Protein AF-A0A413RLE2-F1 (afdb_monomer)

Foldseek 3Di:
DDPDVDPPLVVLLVVVCVVPLVVQLVVLVVQDPNVVSVVLSVVLSVVCSVPVVVQDPPNHVVSNVSSVVSSVVVVLVVLVVVVVVVVVVVVVVVVVVPPPVVPVVVVVVVVVVVLVPDDPQVNVLVVQLVVQVSPDDPVSNVVSVVVSVVSVVVVVVVVD

Solvent-accessible surface area (backbone atoms only — not comparable to full-atom values): 9088 Å² total; per-residue (Å²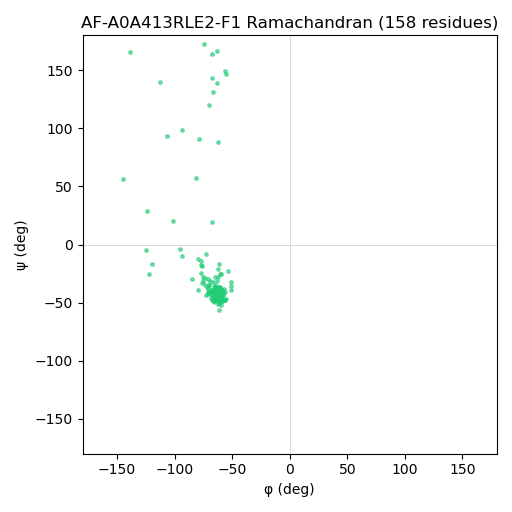): 139,82,81,70,86,62,56,73,66,56,51,55,47,50,55,51,43,76,74,39,47,69,59,50,36,58,55,34,51,75,75,42,57,73,71,58,16,54,54,40,43,54,53,35,51,50,52,43,62,81,37,50,92,74,58,53,98,71,44,64,70,58,51,53,52,47,35,52,51,47,51,54,48,51,54,52,50,52,51,52,52,48,55,51,49,53,50,53,50,50,51,49,52,54,56,69,68,36,90,53,61,68,56,62,54,50,50,50,52,49,50,54,48,55,55,65,72,40,53,73,68,56,44,51,51,51,51,54,46,57,59,45,67,74,71,44,56,80,69,49,45,50,57,50,48,56,53,46,55,50,48,55,52,55,53,59,66,71,76,114

Radius of gyration: 24.62 Å; Cα contacts (8 Å, |Δi|>4): 62; chains: 1; bounding box: 48×63×62 Å

Nearest PDB structures (foldseek):
  1or7-assembly3_B  TM=4.299E-01  e=1.552E-02  Escherichia coli

InterPro domains:
  IPR007627 RNA polymerase sigma-70 region 2 [PF04542] (16-80)
  IPR013325 RNA polymerase sigma factor, region 2 [SSF88946] (9-93)
  IPR039425 RNA polymerase sigma-70-like [PTHR43133] (9-136)

Organis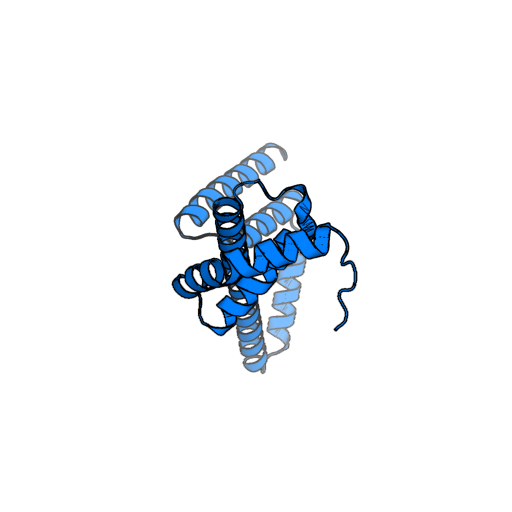m: NCBI:txid2293719

pLDDT: mean 73.03, std 19.07, range [38.72, 98.12]

Sequence (160 aa):
MSTSEDPPDAQRFAELWERYAARIQAYALRHVDRDSAQEVVAETFLVAWRRLALVPGEPLPWLLVVTRNTIANQHRSRRRARVLADEVARLQVVTASAQGVDSVVAERDAMLRALAELSPSDREALLLVAWAQGRADEAGRRDVHCRAVTLTRRLRARSR

Structure (mmCIF, N/CA/C/O backbone):
data_AF-A0A413RLE2-F1
#
_entry.id   AF-A0A413RLE2-F1
#
loop_
_atom_site.group_PDB
_atom_site.id
_atom_site.type_symbol
_atom_site.label_atom_id
_atom_site.label_alt_id
_atom_site.label_comp_id
_atom_site.label_asym_id
_atom_site.label_entity_id
_atom_site.label_seq_id
_atom_site.pdbx_PDB_ins_code
_atom_site.Cartn_x
_atom_site.Cartn_y
_atom_site.Cartn_z
_atom_site.occupancy
_atom_site.B_iso_or_equiv
_atom_site.auth_seq_id
_atom_site.auth_comp_id
_atom_site.auth_asym_id
_atom_site.auth_atom_id
_atom_site.pdbx_PDB_model_num
ATOM 1 N N . MET A 1 1 ? 9.439 -28.619 -22.641 1.00 40.47 1 MET A N 1
ATOM 2 C CA . MET A 1 1 ? 10.214 -27.419 -23.017 1.00 40.47 1 MET A CA 1
ATOM 3 C C . MET A 1 1 ? 9.251 -26.452 -23.706 1.00 40.47 1 MET A C 1
ATOM 5 O O . MET A 1 1 ? 9.330 -26.262 -24.909 1.00 40.47 1 MET A O 1
ATOM 9 N N . SER A 1 2 ? 8.257 -25.952 -22.958 1.00 38.72 2 SER A N 1
ATOM 10 C CA . SER A 1 2 ? 7.181 -25.114 -23.504 1.00 38.72 2 SER A CA 1
ATOM 11 C C . SER A 1 2 ? 7.559 -23.649 -23.364 1.00 38.72 2 SER A C 1
ATOM 13 O O . SER A 1 2 ? 7.401 -23.075 -22.295 1.00 38.72 2 SER A O 1
ATOM 15 N N . THR A 1 3 ? 8.060 -23.054 -24.437 1.00 53.34 3 THR A N 1
ATOM 16 C CA . THR A 1 3 ? 7.923 -21.617 -24.671 1.00 53.34 3 THR A CA 1
ATOM 17 C C . THR A 1 3 ? 6.507 -21.395 -25.197 1.00 53.34 3 THR A C 1
ATOM 19 O O . THR A 1 3 ? 6.271 -21.534 -26.397 1.00 53.34 3 THR A O 1
ATOM 22 N N . SER A 1 4 ? 5.543 -21.153 -24.304 1.00 52.16 4 SER A N 1
ATOM 23 C CA . SER A 1 4 ? 4.328 -20.446 -24.712 1.00 52.16 4 SER A CA 1
ATOM 24 C C . SER A 1 4 ? 4.745 -19.023 -25.062 1.00 52.16 4 SER A C 1
ATOM 26 O O . SER A 1 4 ? 5.497 -18.406 -24.312 1.00 52.16 4 SER A O 1
ATOM 28 N N . GLU A 1 5 ? 4.319 -18.520 -26.219 1.00 65.31 5 GLU A N 1
ATOM 29 C CA . GLU A 1 5 ? 4.370 -17.088 -26.516 1.00 65.31 5 GLU A CA 1
ATOM 30 C C . GLU A 1 5 ? 3.473 -16.374 -25.505 1.00 65.31 5 GLU A C 1
ATOM 32 O O . GLU A 1 5 ? 2.268 -16.217 -25.708 1.00 65.31 5 GLU A O 1
ATOM 37 N N . ASP A 1 6 ? 4.048 -16.005 -24.367 1.00 66.44 6 ASP A N 1
ATOM 38 C CA . ASP A 1 6 ? 3.360 -15.165 -23.409 1.00 66.44 6 ASP A CA 1
ATOM 39 C C . ASP A 1 6 ? 3.078 -13.809 -24.079 1.00 66.44 6 ASP A C 1
ATOM 41 O O . ASP A 1 6 ? 3.919 -13.290 -24.823 1.00 66.44 6 ASP A O 1
ATOM 45 N N . PRO A 1 7 ? 1.889 -13.218 -23.864 1.00 78.38 7 PRO A N 1
ATOM 46 C CA . PRO A 1 7 ? 1.543 -11.946 -24.482 1.00 78.38 7 PRO A CA 1
ATOM 47 C C . PRO A 1 7 ? 2.604 -10.883 -24.133 1.00 78.38 7 PRO A C 1
ATOM 49 O O . PRO A 1 7 ? 3.131 -10.912 -23.019 1.00 78.38 7 PRO A O 1
ATOM 52 N N . PRO A 1 8 ? 2.906 -9.915 -25.023 1.00 83.31 8 PRO A N 1
ATOM 53 C CA . PRO A 1 8 ? 4.016 -8.967 -24.840 1.00 83.31 8 PRO A CA 1
ATOM 54 C C . PRO A 1 8 ? 4.039 -8.258 -23.474 1.00 83.31 8 PRO A C 1
ATOM 56 O O . PRO A 1 8 ? 5.103 -7.987 -22.917 1.00 83.31 8 PRO A O 1
ATOM 59 N N . ASP A 1 9 ? 2.861 -8.005 -22.900 1.00 90.94 9 ASP A N 1
ATOM 60 C CA . ASP A 1 9 ? 2.706 -7.420 -21.569 1.00 90.94 9 ASP A CA 1
ATOM 61 C C . ASP A 1 9 ? 3.163 -8.357 -20.439 1.00 90.94 9 ASP A C 1
ATOM 63 O O . ASP A 1 9 ? 3.796 -7.904 -19.485 1.00 90.94 9 ASP A O 1
ATOM 67 N N . ALA A 1 10 ? 2.892 -9.660 -20.540 1.00 92.94 10 ALA A N 1
ATOM 68 C CA . ALA A 1 10 ? 3.338 -10.654 -19.564 1.00 92.94 10 ALA A CA 1
ATOM 69 C C . ALA A 1 10 ? 4.868 -10.762 -19.546 1.00 92.94 10 ALA A C 1
ATOM 71 O O . ALA A 1 10 ? 5.464 -10.716 -18.471 1.00 92.94 10 ALA A O 1
ATOM 72 N N . GLN A 1 11 ? 5.501 -10.780 -20.722 1.00 94.38 11 GLN A N 1
ATOM 73 C CA . GLN A 1 11 ? 6.960 -10.774 -20.843 1.00 94.38 11 GLN A CA 1
ATOM 74 C C . GLN A 1 11 ? 7.571 -9.498 -20.245 1.00 94.38 11 GLN A C 1
ATOM 76 O O . GLN A 1 11 ? 8.469 -9.556 -19.403 1.00 94.38 11 GLN A O 1
ATOM 81 N N . ARG A 1 12 ? 7.031 -8.326 -20.606 1.00 94.75 12 ARG A N 1
ATOM 82 C CA . ARG A 1 12 ? 7.488 -7.036 -20.065 1.00 94.75 12 ARG A CA 1
ATOM 83 C C . ARG A 1 12 ? 7.341 -6.964 -18.542 1.00 94.75 12 ARG A C 1
ATOM 85 O O . ARG A 1 12 ? 8.187 -6.386 -17.859 1.00 94.75 12 ARG A O 1
ATOM 92 N N . PHE A 1 13 ? 6.263 -7.522 -17.996 1.00 96.50 13 PHE A N 1
ATOM 93 C CA . PHE A 1 13 ? 6.063 -7.592 -16.554 1.00 96.50 13 PHE A CA 1
ATOM 94 C C . PHE A 1 13 ? 7.028 -8.570 -15.873 1.00 96.50 13 PHE A C 1
ATOM 96 O O . PHE A 1 13 ? 7.562 -8.232 -14.817 1.00 96.50 1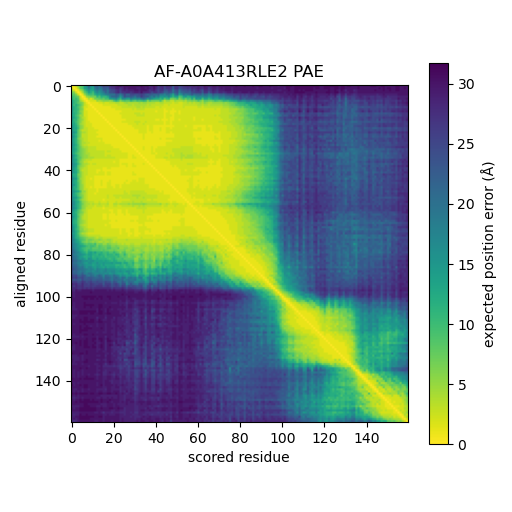3 PHE A O 1
ATOM 103 N N . ALA A 1 14 ? 7.286 -9.736 -16.469 1.00 96.50 14 ALA A N 1
ATOM 104 C CA . ALA A 1 14 ? 8.250 -10.704 -15.949 1.00 96.50 14 ALA A CA 1
ATOM 105 C C . ALA A 1 14 ? 9.651 -10.081 -15.834 1.00 96.50 14 ALA A C 1
ATOM 107 O O . ALA A 1 14 ? 10.256 -10.116 -14.764 1.00 96.50 14 ALA A O 1
ATOM 108 N N . GLU A 1 15 ? 10.110 -9.381 -16.874 1.00 95.94 15 GLU A N 1
ATOM 109 C CA . GLU A 1 15 ? 11.388 -8.657 -16.857 1.00 95.94 15 GLU A CA 1
ATOM 110 C C . GLU A 1 15 ? 11.436 -7.570 -15.771 1.00 95.94 15 GLU A C 1
ATOM 112 O O . GLU A 1 15 ? 12.456 -7.377 -15.098 1.00 95.94 15 GLU A O 1
ATOM 117 N N . LEU A 1 16 ? 10.323 -6.855 -15.574 1.00 96.75 16 LEU A N 1
ATOM 118 C CA . LEU A 1 16 ? 10.190 -5.858 -14.514 1.00 96.75 16 LEU A CA 1
ATOM 119 C C . LEU A 1 16 ? 10.300 -6.508 -13.126 1.00 96.75 16 LEU A C 1
ATOM 121 O O . LEU A 1 16 ? 10.997 -5.988 -12.250 1.00 96.75 16 LEU A O 1
ATOM 125 N N . TRP A 1 17 ? 9.622 -7.638 -12.922 1.00 97.31 17 TRP A N 1
ATOM 126 C CA . TRP A 1 17 ? 9.660 -8.400 -11.679 1.00 97.31 17 TRP A CA 1
ATOM 127 C C . TRP A 1 17 ? 11.073 -8.900 -11.382 1.00 97.31 17 TRP A C 1
ATOM 129 O O . TRP A 1 17 ? 11.642 -8.545 -10.349 1.00 97.31 17 TRP A O 1
ATOM 139 N N . GLU A 1 18 ? 11.675 -9.647 -12.305 1.00 97.44 18 GLU A N 1
ATOM 140 C CA . GLU A 1 18 ? 13.009 -10.233 -12.143 1.00 97.44 18 GLU A CA 1
ATOM 141 C C . GLU A 1 18 ? 14.069 -9.174 -11.825 1.00 97.44 18 GLU A C 1
ATOM 143 O O . GLU A 1 18 ? 14.920 -9.363 -10.951 1.00 97.44 18 GLU A O 1
ATOM 148 N N . ARG A 1 19 ? 13.995 -8.011 -12.481 1.00 97.38 19 ARG A N 1
ATOM 149 C CA . ARG A 1 19 ? 14.987 -6.945 -12.311 1.00 97.38 19 ARG A CA 1
ATOM 150 C C . ARG A 1 19 ? 14.835 -6.160 -11.006 1.00 97.38 19 ARG A C 1
ATOM 152 O O . ARG A 1 19 ? 15.842 -5.677 -10.466 1.00 97.38 19 ARG A O 1
ATOM 159 N N . TYR A 1 20 ? 13.611 -5.973 -10.508 1.00 97.31 20 TYR A N 1
ATOM 160 C CA . TYR A 1 20 ? 13.345 -5.008 -9.433 1.00 97.31 20 TYR A CA 1
ATOM 161 C C . TYR A 1 20 ? 12.758 -5.602 -8.149 1.00 97.31 20 TYR A C 1
ATOM 163 O O . TYR A 1 20 ? 12.882 -4.949 -7.112 1.00 97.31 20 TYR A O 1
ATOM 171 N N . ALA A 1 21 ? 12.205 -6.820 -8.151 1.00 96.75 21 ALA A N 1
ATOM 172 C CA . ALA A 1 21 ? 11.541 -7.399 -6.977 1.00 96.75 21 ALA A CA 1
ATOM 173 C C . ALA A 1 21 ? 12.443 -7.419 -5.735 1.00 96.75 21 ALA A C 1
ATOM 175 O O . ALA A 1 21 ? 12.050 -6.918 -4.682 1.00 96.75 21 ALA A O 1
ATOM 176 N N . ALA A 1 22 ? 13.694 -7.871 -5.872 1.00 96.38 22 ALA A N 1
ATOM 177 C CA . ALA A 1 22 ? 14.652 -7.900 -4.763 1.00 96.38 22 ALA A CA 1
ATOM 178 C C . ALA A 1 22 ? 14.974 -6.498 -4.205 1.00 96.38 22 ALA A C 1
ATOM 180 O O . ALA A 1 22 ? 15.107 -6.318 -2.995 1.00 96.38 22 ALA A O 1
ATOM 181 N N . ARG A 1 23 ? 15.061 -5.475 -5.069 1.00 96.69 23 ARG A N 1
ATOM 182 C CA . ARG A 1 23 ? 15.317 -4.083 -4.651 1.00 96.69 23 ARG A CA 1
ATOM 183 C C . ARG A 1 23 ? 14.119 -3.489 -3.919 1.00 96.69 23 ARG A C 1
ATOM 185 O O . ARG A 1 23 ? 14.296 -2.825 -2.900 1.00 96.69 23 ARG A O 1
ATOM 192 N N . ILE A 1 24 ? 12.913 -3.75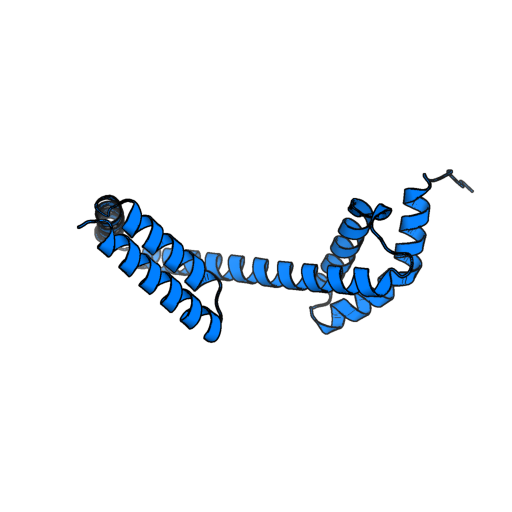0 -4.416 1.00 97.12 24 ILE A N 1
ATOM 193 C CA . ILE A 1 24 ? 11.673 -3.310 -3.773 1.00 97.12 24 ILE A CA 1
ATOM 194 C C . ILE A 1 24 ? 11.475 -4.022 -2.433 1.00 97.12 24 ILE A C 1
ATOM 196 O O . ILE A 1 24 ? 11.136 -3.370 -1.448 1.00 97.12 24 ILE A O 1
ATOM 200 N N . GLN A 1 25 ? 11.784 -5.316 -2.351 1.00 97.06 25 GLN A N 1
ATOM 201 C CA . GLN A 1 25 ? 11.759 -6.065 -1.097 1.00 97.06 25 GLN A CA 1
ATOM 202 C C . GLN A 1 25 ? 12.759 -5.501 -0.081 1.00 97.06 25 GLN A C 1
ATOM 204 O O . GLN A 1 25 ? 12.392 -5.251 1.065 1.00 97.06 25 GLN A O 1
ATOM 209 N N . ALA A 1 26 ? 14.003 -5.237 -0.496 1.00 94.38 26 ALA A N 1
ATOM 210 C CA . ALA A 1 26 ? 15.014 -4.635 0.371 1.00 94.38 26 ALA A CA 1
ATOM 211 C C . ALA A 1 26 ? 14.609 -3.233 0.855 1.00 94.38 26 ALA A C 1
ATOM 213 O O . ALA A 1 26 ? 14.882 -2.878 2.000 1.00 94.38 26 ALA A O 1
ATOM 214 N N . TYR A 1 27 ? 13.948 -2.442 0.005 1.00 92.19 27 TYR A N 1
ATOM 215 C CA . TYR A 1 27 ? 13.383 -1.153 0.397 1.00 92.19 27 TYR A CA 1
ATOM 216 C C . TYR A 1 27 ? 12.244 -1.322 1.413 1.00 92.19 27 TYR A C 1
ATOM 218 O O . TYR A 1 27 ? 12.270 -0.684 2.462 1.00 92.19 27 TYR A O 1
ATOM 226 N N . ALA A 1 28 ? 11.283 -2.212 1.154 1.00 92.50 28 ALA A N 1
ATOM 227 C CA . ALA A 1 28 ? 10.150 -2.454 2.046 1.00 92.50 28 ALA A CA 1
ATOM 228 C C . ALA A 1 28 ? 10.596 -2.933 3.438 1.00 92.50 28 ALA A C 1
ATOM 230 O O . ALA A 1 28 ? 10.126 -2.407 4.444 1.00 92.50 28 ALA A O 1
ATOM 231 N N . LEU A 1 29 ? 11.576 -3.840 3.507 1.00 92.88 29 LEU A N 1
ATOM 232 C CA . LEU A 1 29 ? 12.136 -4.357 4.765 1.00 92.88 29 LEU A CA 1
ATOM 233 C C . LEU A 1 29 ? 12.798 -3.286 5.650 1.00 92.88 29 LEU A C 1
ATOM 235 O O . LEU A 1 29 ? 13.012 -3.524 6.834 1.00 92.88 29 LEU A O 1
ATOM 239 N N . ARG A 1 30 ? 13.124 -2.103 5.112 1.00 93.56 30 ARG A N 1
ATOM 240 C CA . ARG A 1 30 ? 13.619 -0.967 5.916 1.00 93.56 30 ARG A CA 1
ATOM 241 C C . ARG A 1 30 ? 12.501 -0.199 6.622 1.00 93.56 30 ARG A C 1
ATOM 243 O O . ARG A 1 30 ? 12.790 0.643 7.467 1.00 93.56 30 ARG A O 1
ATOM 250 N N . HIS A 1 31 ? 11.247 -0.442 6.251 1.00 90.62 31 HIS A N 1
ATOM 251 C CA . HIS A 1 31 ? 10.095 0.347 6.684 1.00 90.62 31 HIS A CA 1
ATOM 252 C C . HIS A 1 31 ? 9.020 -0.481 7.395 1.00 90.62 31 HIS A C 1
ATOM 254 O O . HIS A 1 31 ? 8.267 0.077 8.191 1.00 90.62 31 HIS A O 1
ATOM 260 N N . VAL A 1 32 ? 8.938 -1.785 7.120 1.00 91.31 32 VAL A N 1
ATOM 261 C CA . VAL A 1 32 ? 7.937 -2.695 7.694 1.00 91.31 32 VAL A CA 1
ATOM 262 C C . VAL A 1 32 ? 8.558 -4.044 8.075 1.00 91.31 32 VAL A C 1
ATOM 264 O O . VAL A 1 32 ? 9.673 -4.362 7.664 1.00 91.31 32 VAL A O 1
ATOM 267 N N . ASP A 1 33 ? 7.834 -4.835 8.869 1.00 92.19 33 ASP A N 1
ATOM 268 C CA . ASP A 1 33 ? 8.202 -6.215 9.201 1.00 92.19 33 ASP A CA 1
ATOM 269 C C . ASP A 1 33 ? 8.216 -7.137 7.966 1.00 92.19 33 ASP A C 1
ATOM 271 O O . ASP A 1 33 ? 7.729 -6.787 6.889 1.00 92.19 33 ASP A O 1
ATOM 275 N N . ARG A 1 34 ? 8.806 -8.328 8.123 1.00 93.06 34 ARG A N 1
ATOM 276 C CA . ARG A 1 34 ? 9.033 -9.283 7.029 1.00 93.06 34 ARG A CA 1
ATOM 277 C C . ARG A 1 34 ? 7.745 -9.688 6.313 1.00 93.06 34 ARG A C 1
ATOM 279 O O . ARG A 1 34 ? 7.744 -9.715 5.083 1.00 93.06 34 ARG A O 1
ATOM 286 N N . ASP A 1 35 ? 6.691 -9.979 7.064 1.00 91.94 35 ASP A N 1
ATOM 287 C CA . ASP A 1 35 ? 5.425 -10.466 6.512 1.00 91.94 35 ASP A CA 1
ATOM 288 C C . ASP A 1 35 ? 4.749 -9.344 5.716 1.00 91.94 35 ASP A C 1
ATOM 290 O O . ASP A 1 35 ? 4.414 -9.499 4.541 1.00 91.94 35 ASP A O 1
ATOM 294 N N . SER A 1 36 ? 4.704 -8.145 6.300 1.00 92.12 36 SER A N 1
ATOM 295 C CA . SER A 1 36 ? 4.215 -6.940 5.626 1.00 92.12 36 SER A CA 1
ATOM 296 C C . SER A 1 36 ? 5.027 -6.590 4.378 1.00 92.12 36 SER A C 1
ATOM 298 O O . SER A 1 36 ? 4.473 -6.115 3.390 1.00 92.12 36 SER A O 1
ATOM 3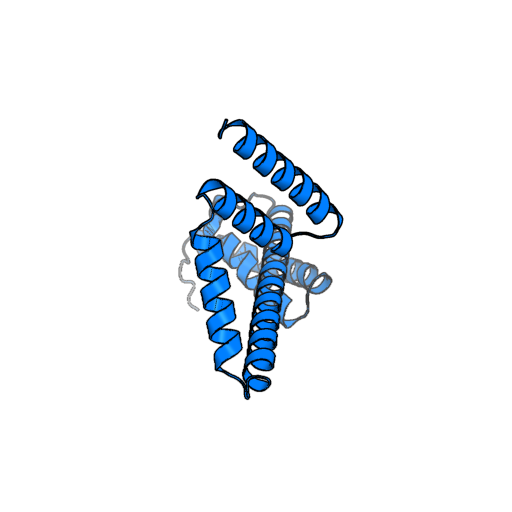00 N N . ALA A 1 37 ? 6.345 -6.809 4.390 1.00 93.81 37 ALA A N 1
ATOM 301 C CA . ALA A 1 37 ? 7.193 -6.516 3.240 1.00 93.81 37 ALA A CA 1
ATOM 302 C C . ALA A 1 37 ? 6.832 -7.388 2.029 1.00 93.81 37 ALA A C 1
ATOM 304 O O . ALA A 1 37 ? 6.847 -6.890 0.903 1.00 93.81 37 ALA A O 1
ATOM 305 N N . GLN A 1 38 ? 6.478 -8.660 2.241 1.00 95.56 38 GLN A N 1
ATOM 306 C CA . GLN A 1 38 ? 6.024 -9.539 1.160 1.00 95.56 38 GLN A CA 1
ATOM 307 C C . GLN A 1 38 ? 4.701 -9.051 0.560 1.00 95.56 38 GLN A C 1
ATOM 309 O O . GLN A 1 38 ? 4.588 -8.953 -0.663 1.00 95.56 38 GLN A O 1
ATOM 314 N N . GLU A 1 39 ? 3.744 -8.659 1.405 1.00 95.88 39 GLU A N 1
ATOM 315 C CA . GLU A 1 39 ? 2.475 -8.067 0.959 1.00 95.88 39 GLU A CA 1
ATOM 316 C C . GLU A 1 39 ? 2.700 -6.774 0.161 1.00 95.88 39 GLU A C 1
ATOM 318 O O . GLU A 1 39 ? 2.133 -6.588 -0.915 1.00 95.88 39 GLU A O 1
ATOM 323 N N . VAL A 1 40 ? 3.576 -5.892 0.654 1.00 96.25 40 VAL A N 1
ATOM 324 C CA . VAL A 1 40 ? 3.922 -4.626 -0.007 1.00 96.25 40 VAL A CA 1
ATOM 325 C C . VAL A 1 40 ? 4.525 -4.865 -1.390 1.00 96.25 40 VAL A C 1
ATOM 327 O O . VAL A 1 40 ? 4.170 -4.158 -2.337 1.00 96.25 40 VAL A O 1
ATOM 330 N N . VAL A 1 41 ? 5.435 -5.834 -1.525 1.00 97.75 41 VAL A N 1
ATOM 331 C CA . VAL A 1 41 ? 6.039 -6.188 -2.818 1.00 97.75 41 VAL A CA 1
ATOM 332 C C . VAL A 1 41 ? 4.956 -6.683 -3.771 1.00 97.75 41 VAL A C 1
ATOM 334 O O . VAL A 1 41 ? 4.831 -6.145 -4.872 1.00 97.75 41 VAL A O 1
ATOM 337 N N . ALA A 1 42 ? 4.132 -7.640 -3.338 1.00 97.44 42 ALA A N 1
ATOM 338 C CA . ALA A 1 42 ? 3.055 -8.184 -4.159 1.00 97.44 42 ALA A CA 1
ATOM 339 C C . ALA A 1 42 ? 2.102 -7.082 -4.651 1.00 97.44 42 ALA A C 1
ATOM 341 O O . ALA A 1 42 ? 1.827 -6.983 -5.845 1.00 97.44 42 ALA A O 1
ATOM 342 N N . GLU A 1 43 ? 1.659 -6.193 -3.761 1.00 97.31 43 GLU A N 1
ATOM 343 C CA . GLU A 1 43 ? 0.737 -5.115 -4.117 1.00 97.31 43 GLU A CA 1
ATOM 344 C C . GLU A 1 43 ? 1.391 -4.043 -5.004 1.00 97.31 43 GLU A C 1
ATOM 346 O O . GLU A 1 43 ? 0.760 -3.528 -5.928 1.00 97.31 43 GLU A O 1
ATOM 351 N N . THR A 1 44 ? 2.679 -3.752 -4.805 1.00 97.44 44 THR A N 1
ATOM 352 C CA . THR A 1 44 ? 3.436 -2.844 -5.684 1.00 97.44 44 THR A CA 1
ATOM 353 C C . THR A 1 44 ? 3.459 -3.358 -7.119 1.00 97.44 44 THR A C 1
ATOM 355 O O . THR A 1 44 ? 3.168 -2.610 -8.056 1.00 97.44 44 THR A O 1
ATOM 358 N N . PHE A 1 45 ? 3.767 -4.640 -7.307 1.00 97.94 45 PHE A N 1
ATOM 359 C CA . PHE A 1 45 ? 3.810 -5.236 -8.638 1.00 97.94 45 PHE A CA 1
ATOM 360 C C . PHE A 1 45 ? 2.414 -5.493 -9.214 1.00 97.94 45 PHE A C 1
ATOM 362 O O . PHE A 1 45 ? 2.236 -5.362 -10.420 1.00 97.94 45 PHE A O 1
ATOM 369 N N . LEU A 1 46 ? 1.390 -5.719 -8.388 1.00 98.12 46 LEU A N 1
ATOM 370 C CA . LEU A 1 46 ? -0.005 -5.709 -8.840 1.00 98.12 46 LEU A CA 1
ATOM 371 C C . LEU A 1 46 ? -0.392 -4.341 -9.433 1.00 98.12 46 LEU A C 1
ATOM 373 O O . LEU A 1 46 ? -1.051 -4.268 -10.473 1.00 98.12 46 LEU A O 1
ATOM 377 N N . VAL A 1 47 ? 0.026 -3.242 -8.794 1.00 96.62 47 VAL A N 1
ATOM 378 C CA . VAL A 1 47 ? -0.176 -1.884 -9.325 1.00 96.62 47 VAL A CA 1
ATOM 379 C C . VAL A 1 47 ? 0.613 -1.682 -10.618 1.00 96.62 47 VAL A C 1
ATOM 381 O O . VAL A 1 47 ? 0.070 -1.106 -11.562 1.00 96.62 47 VAL A O 1
ATOM 384 N N . ALA A 1 48 ? 1.853 -2.175 -10.685 1.00 96.12 48 ALA A N 1
ATOM 385 C CA . ALA A 1 48 ? 2.663 -2.140 -11.901 1.00 96.12 48 ALA A CA 1
ATOM 386 C C . ALA A 1 48 ? 1.992 -2.894 -13.057 1.00 96.12 48 ALA A C 1
ATOM 388 O O . ALA A 1 48 ? 1.900 -2.345 -14.148 1.00 96.12 48 ALA A O 1
ATOM 389 N N . TRP A 1 49 ? 1.438 -4.083 -12.805 1.00 97.25 49 TRP A N 1
ATOM 390 C CA . TRP A 1 49 ? 0.690 -4.866 -13.789 1.00 97.25 49 TRP A CA 1
ATOM 391 C C . TRP A 1 49 ? -0.528 -4.105 -14.323 1.00 97.25 49 TRP A C 1
ATOM 393 O O . TRP A 1 49 ? -0.667 -3.898 -15.525 1.00 97.25 49 TRP A O 1
ATOM 403 N N . ARG A 1 50 ? -1.378 -3.581 -13.429 1.00 96.81 50 ARG A N 1
ATOM 404 C CA . ARG A 1 50 ? -2.581 -2.811 -13.814 1.00 96.81 50 ARG A CA 1
ATOM 405 C C . ARG A 1 50 ? -2.267 -1.525 -14.578 1.00 96.81 50 ARG A C 1
ATOM 407 O O . ARG A 1 50 ? -3.152 -0.961 -15.216 1.00 96.81 50 ARG A O 1
ATOM 414 N N . ARG A 1 51 ? -1.042 -1.014 -14.455 1.00 95.38 51 ARG A N 1
ATOM 415 C CA . ARG A 1 51 ? -0.586 0.244 -15.055 1.00 95.38 51 ARG A CA 1
ATOM 416 C C . ARG A 1 51 ? 0.643 0.046 -15.932 1.00 95.38 51 ARG A C 1
ATOM 418 O O . ARG A 1 51 ? 1.422 0.983 -16.081 1.00 95.38 51 ARG A O 1
ATOM 425 N N . LEU A 1 52 ? 0.809 -1.134 -16.529 1.00 95.44 52 LEU A N 1
ATOM 426 C CA . LEU A 1 52 ? 2.037 -1.499 -17.236 1.00 95.44 52 LEU A CA 1
ATOM 427 C C . LEU A 1 52 ? 2.377 -0.509 -18.361 1.00 95.44 52 LEU A C 1
ATOM 429 O O . LEU A 1 52 ? 3.526 -0.097 -18.510 1.00 95.44 52 LEU A O 1
ATOM 433 N N . ALA A 1 53 ? 1.361 -0.026 -19.081 1.00 93.62 53 ALA A N 1
ATOM 434 C CA . ALA A 1 53 ? 1.500 1.003 -20.114 1.00 93.62 53 ALA A CA 1
ATOM 435 C C . ALA A 1 53 ? 2.055 2.349 -19.597 1.00 93.62 53 ALA A C 1
ATOM 437 O O . ALA A 1 53 ? 2.662 3.091 -20.362 1.00 93.62 53 ALA A O 1
ATOM 438 N N . LEU A 1 54 ? 1.877 2.660 -18.309 1.00 93.19 54 LEU A N 1
ATOM 439 C CA . LEU A 1 54 ? 2.332 3.901 -17.669 1.00 93.19 54 LEU A CA 1
ATOM 440 C C . LEU A 1 54 ? 3.690 3.755 -16.972 1.00 93.19 54 LEU A C 1
ATOM 442 O O . LEU A 1 54 ? 4.196 4.735 -16.424 1.00 93.19 54 LEU A O 1
ATOM 446 N N . VAL A 1 55 ? 4.269 2.550 -16.947 1.00 91.75 55 VAL A N 1
ATOM 447 C CA . VAL A 1 55 ? 5.594 2.332 -16.361 1.00 91.75 55 VAL A CA 1
ATOM 448 C C . VAL A 1 55 ? 6.637 3.001 -17.266 1.00 91.75 55 VAL A C 1
ATOM 450 O O . VAL A 1 55 ? 6.735 2.629 -18.440 1.00 91.75 55 VAL A O 1
ATOM 453 N N . PRO A 1 56 ? 7.409 3.978 -16.754 1.00 91.00 56 PRO A N 1
ATOM 454 C CA . PRO A 1 56 ? 8.408 4.689 -17.546 1.00 91.00 56 PRO A CA 1
ATOM 455 C C . PRO A 1 56 ? 9.573 3.774 -17.941 1.00 91.00 56 PRO A C 1
ATOM 457 O O . PRO A 1 56 ? 9.783 2.720 -17.343 1.00 91.00 56 PRO A O 1
ATOM 460 N N . GLY A 1 57 ? 10.370 4.212 -18.922 1.00 91.19 57 GLY A N 1
ATOM 461 C CA . GLY A 1 57 ? 11.567 3.486 -19.367 1.00 91.19 57 GLY A CA 1
ATOM 462 C C . GLY A 1 57 ? 12.616 3.283 -18.267 1.00 91.19 57 GLY A C 1
ATOM 463 O O . GLY A 1 57 ? 13.359 2.309 -18.319 1.00 91.19 57 GLY A O 1
ATOM 464 N N . GLU A 1 58 ? 12.631 4.151 -17.248 1.00 90.94 58 GLU A N 1
ATOM 465 C CA . GLU A 1 58 ? 13.364 3.954 -15.994 1.00 90.94 58 GLU A CA 1
ATOM 466 C C . GLU A 1 58 ? 12.377 3.626 -14.850 1.00 90.94 58 GLU A C 1
ATOM 468 O O . GLU A 1 58 ? 11.836 4.534 -14.214 1.00 90.94 58 GLU A O 1
ATOM 473 N N . PRO A 1 59 ? 12.102 2.339 -14.557 1.00 92.44 59 PRO A N 1
ATOM 474 C CA . PRO A 1 59 ? 10.991 1.968 -13.680 1.00 92.44 59 PRO A CA 1
ATOM 475 C C . PRO A 1 59 ? 11.259 2.166 -12.187 1.00 92.44 59 PRO A C 1
ATOM 477 O O . PRO A 1 59 ? 10.315 2.295 -11.408 1.00 92.44 59 PRO A O 1
ATOM 480 N N . LEU A 1 60 ? 12.525 2.158 -11.757 1.00 90.12 60 LEU A N 1
ATOM 481 C CA . LEU A 1 60 ? 12.876 2.079 -10.336 1.00 90.12 60 LEU A CA 1
ATOM 482 C C . LEU A 1 60 ? 12.338 3.262 -9.504 1.00 90.12 60 LEU A C 1
ATOM 484 O O . LEU A 1 60 ? 11.696 2.993 -8.486 1.00 90.12 60 LEU A O 1
ATOM 488 N N . PRO A 1 61 ? 12.510 4.541 -9.897 1.00 92.06 61 PRO A N 1
ATOM 489 C CA . PRO A 1 61 ? 11.949 5.662 -9.139 1.00 92.06 61 PRO A CA 1
ATOM 490 C C . PRO A 1 61 ? 10.425 5.576 -9.002 1.00 92.06 61 PRO A C 1
ATOM 492 O O . PRO A 1 61 ? 9.877 5.809 -7.924 1.00 92.06 61 PRO A O 1
ATOM 495 N N . TRP A 1 62 ? 9.737 5.178 -10.075 1.00 95.56 62 TRP A N 1
ATOM 496 C CA . TRP A 1 62 ? 8.286 5.008 -10.076 1.00 95.56 62 TRP A CA 1
ATOM 497 C C . TRP A 1 62 ? 7.847 3.877 -9.138 1.00 95.56 62 TRP A C 1
ATOM 499 O O . TRP A 1 62 ? 6.960 4.076 -8.305 1.00 95.56 62 TRP A O 1
ATOM 509 N N . LEU A 1 63 ? 8.514 2.719 -9.198 1.00 90.88 63 LEU A N 1
ATOM 510 C CA . LEU A 1 63 ? 8.239 1.581 -8.319 1.00 90.88 63 LEU A CA 1
ATOM 511 C C . LEU A 1 63 ? 8.471 1.929 -6.845 1.00 90.88 63 LEU A C 1
ATOM 513 O O . LEU A 1 63 ? 7.668 1.542 -5.999 1.00 90.88 63 LEU A O 1
ATOM 517 N N . LEU A 1 64 ? 9.513 2.699 -6.518 1.00 86.94 64 LEU A N 1
ATOM 518 C CA . LEU A 1 64 ? 9.761 3.157 -5.147 1.00 86.94 64 LEU A CA 1
ATOM 519 C C . LEU A 1 64 ? 8.649 4.085 -4.637 1.00 86.94 64 LEU A C 1
ATOM 521 O O . LEU A 1 64 ? 8.219 3.952 -3.490 1.00 86.94 64 LEU A O 1
ATOM 525 N N . VAL A 1 65 ? 8.127 4.980 -5.485 1.00 93.06 65 VAL A N 1
ATOM 526 C CA . VAL A 1 65 ? 6.973 5.829 -5.138 1.00 93.06 65 VAL A CA 1
ATOM 527 C C . VAL A 1 65 ? 5.724 4.985 -4.887 1.00 93.06 65 VAL A C 1
ATOM 529 O O . VAL A 1 65 ? 5.036 5.198 -3.886 1.00 93.06 65 VAL A O 1
ATOM 532 N N . VAL A 1 66 ? 5.439 4.008 -5.753 1.00 93.44 66 VAL A N 1
ATOM 533 C CA . VAL A 1 66 ? 4.320 3.073 -5.554 1.00 93.44 66 VAL A CA 1
ATOM 534 C C . VAL A 1 66 ? 4.491 2.313 -4.239 1.00 93.44 66 VAL A C 1
ATOM 536 O O . VAL A 1 66 ? 3.583 2.331 -3.413 1.00 93.44 66 VAL A O 1
ATOM 539 N N . THR A 1 67 ? 5.676 1.754 -3.991 1.00 89.88 67 THR A N 1
ATOM 540 C CA . THR A 1 67 ? 5.996 1.001 -2.768 1.00 89.88 67 THR A CA 1
ATOM 541 C C . THR A 1 67 ? 5.769 1.841 -1.513 1.00 89.88 67 THR A C 1
ATOM 543 O O . THR A 1 67 ? 5.088 1.414 -0.579 1.00 89.88 67 THR A O 1
ATOM 546 N N . ARG A 1 68 ? 6.276 3.081 -1.498 1.00 89.00 68 ARG A N 1
ATOM 547 C CA . ARG A 1 68 ? 6.065 4.032 -0.398 1.00 89.00 68 ARG A CA 1
ATOM 548 C C . ARG A 1 68 ? 4.576 4.298 -0.159 1.00 89.00 68 ARG A C 1
ATOM 550 O O . ARG A 1 68 ? 4.138 4.355 0.990 1.00 89.00 68 ARG A O 1
ATOM 557 N N . ASN A 1 69 ? 3.795 4.468 -1.225 1.00 87.19 69 ASN A N 1
ATOM 558 C CA . ASN A 1 69 ? 2.356 4.709 -1.122 1.00 87.19 69 ASN A CA 1
ATOM 559 C C . ASN A 1 69 ? 1.603 3.485 -0.584 1.00 87.19 69 ASN A C 1
ATOM 561 O O . ASN A 1 69 ? 0.708 3.655 0.248 1.00 87.19 69 ASN A O 1
ATOM 565 N N . THR A 1 70 ? 1.992 2.277 -0.995 1.00 91.62 70 THR A N 1
ATOM 566 C CA . THR A 1 70 ? 1.465 1.004 -0.479 1.00 91.62 70 THR A CA 1
ATOM 567 C C . THR A 1 70 ? 1.731 0.865 1.020 1.00 91.62 70 THR A C 1
ATOM 569 O O . THR A 1 70 ? 0.792 0.667 1.789 1.00 91.62 70 THR A O 1
ATOM 572 N N . ILE A 1 71 ? 2.969 1.096 1.468 1.00 90.00 71 ILE A N 1
ATOM 573 C CA . ILE A 1 71 ? 3.332 1.094 2.898 1.00 90.00 71 ILE A CA 1
ATOM 574 C C . ILE A 1 71 ? 2.481 2.107 3.675 1.00 90.00 71 ILE A C 1
ATOM 576 O O . ILE A 1 71 ? 1.874 1.790 4.701 1.00 90.00 71 ILE A O 1
ATOM 580 N N . ALA A 1 72 ? 2.367 3.334 3.159 1.00 83.69 72 ALA A N 1
ATOM 581 C CA . ALA A 1 72 ? 1.571 4.375 3.799 1.00 83.69 72 ALA A CA 1
ATOM 582 C C . ALA A 1 72 ? 0.075 4.002 3.876 1.00 83.69 72 ALA A C 1
ATOM 584 O O . ALA A 1 72 ? -0.587 4.305 4.872 1.00 83.69 72 ALA A O 1
ATOM 585 N N . ASN A 1 73 ? -0.466 3.331 2.854 1.00 81.19 73 ASN A N 1
ATOM 586 C CA . ASN A 1 73 ? -1.830 2.799 2.855 1.00 81.19 73 ASN A CA 1
ATOM 587 C C . ASN A 1 73 ? -2.018 1.705 3.911 1.00 81.19 73 ASN A C 1
ATOM 589 O O . ASN A 1 73 ? -2.990 1.773 4.669 1.00 81.19 73 ASN A O 1
ATOM 593 N N . GLN A 1 74 ? -1.090 0.750 4.016 1.00 84.38 74 GLN A N 1
ATOM 594 C CA . GLN A 1 74 ? -1.154 -0.311 5.023 1.00 84.38 74 GLN A CA 1
ATOM 595 C C . GLN A 1 74 ? -1.128 0.259 6.445 1.00 84.38 74 GLN A C 1
ATOM 597 O O . GLN A 1 74 ? -1.998 -0.076 7.251 1.00 84.38 74 GLN A O 1
ATOM 602 N N . HIS A 1 75 ? -0.222 1.196 6.749 1.00 78.19 75 HIS A N 1
ATOM 603 C CA . HIS A 1 75 ? -0.198 1.861 8.057 1.00 78.19 75 HIS A CA 1
ATOM 604 C C . HIS A 1 75 ? -1.509 2.593 8.365 1.00 78.19 75 HIS A C 1
ATOM 606 O O . HIS A 1 75 ? -2.037 2.474 9.473 1.00 78.19 75 HIS A O 1
ATOM 612 N N . ARG A 1 76 ? -2.078 3.314 7.386 1.00 75.62 76 ARG A N 1
ATOM 613 C CA . ARG A 1 76 ? -3.390 3.966 7.541 1.00 75.62 76 ARG A CA 1
ATOM 614 C C . ARG A 1 76 ? -4.495 2.953 7.822 1.00 75.62 76 ARG A C 1
ATOM 616 O O . ARG A 1 76 ? -5.331 3.204 8.689 1.00 75.62 76 ARG A O 1
ATOM 623 N N . SER A 1 77 ? -4.500 1.824 7.116 1.00 75.00 77 SER A N 1
ATOM 624 C CA . SER A 1 77 ? -5.495 0.770 7.306 1.00 75.00 77 SER A CA 1
ATOM 625 C C . SER A 1 77 ? -5.397 0.147 8.700 1.00 75.00 77 SER A C 1
ATOM 627 O O . SER A 1 77 ? -6.386 0.129 9.430 1.00 75.00 77 SER A O 1
ATOM 629 N N . ARG A 1 78 ? -4.184 -0.229 9.127 1.00 78.00 78 ARG A N 1
ATOM 630 C CA . ARG A 1 78 ? -3.913 -0.785 10.464 1.00 78.00 78 ARG A CA 1
ATOM 631 C C . ARG A 1 78 ? -4.296 0.185 11.576 1.00 78.00 78 ARG A C 1
ATOM 633 O O . ARG A 1 78 ? -4.910 -0.217 12.557 1.00 78.00 78 ARG A O 1
ATOM 640 N N . ARG A 1 79 ? -3.995 1.476 11.414 1.00 74.25 79 ARG A N 1
ATOM 641 C CA . ARG A 1 79 ? -4.398 2.508 12.377 1.00 74.25 79 ARG A CA 1
ATOM 642 C C . ARG A 1 79 ? -5.920 2.619 12.490 1.00 74.25 79 ARG A C 1
ATOM 644 O O . ARG A 1 79 ? -6.422 2.692 13.603 1.00 74.25 79 ARG A O 1
ATOM 651 N N . ARG A 1 80 ? -6.658 2.601 11.373 1.00 71.94 80 ARG A N 1
ATOM 652 C CA . ARG A 1 80 ? -8.135 2.604 11.399 1.00 71.94 80 ARG A CA 1
ATOM 653 C C . ARG A 1 80 ? -8.696 1.353 12.074 1.00 71.94 80 ARG A C 1
ATOM 655 O O . ARG A 1 80 ? -9.606 1.477 12.881 1.00 71.94 80 ARG A O 1
ATOM 662 N N . ALA A 1 81 ? -8.127 0.184 11.779 1.00 72.31 81 ALA A N 1
ATOM 663 C CA . ALA A 1 81 ? -8.530 -1.072 12.405 1.00 72.31 81 ALA A CA 1
ATOM 664 C C . ALA A 1 81 ? -8.297 -1.054 13.924 1.00 72.31 81 ALA A C 1
ATOM 666 O O . ALA A 1 81 ? -9.179 -1.459 14.669 1.00 72.31 81 ALA A O 1
ATOM 667 N N . ARG A 1 82 ? -7.160 -0.513 14.389 1.00 73.81 82 ARG A N 1
ATOM 668 C CA . ARG A 1 82 ? -6.886 -0.327 15.825 1.00 73.81 82 ARG A CA 1
ATOM 669 C C . ARG A 1 82 ? -7.880 0.621 16.487 1.00 73.81 82 ARG A C 1
ATOM 671 O O . ARG A 1 82 ? -8.443 0.265 17.504 1.00 73.81 82 ARG A O 1
ATOM 678 N N . VAL A 1 83 ? -8.159 1.775 15.877 1.00 74.69 83 VAL A N 1
ATOM 679 C CA . VAL A 1 83 ? -9.162 2.719 16.406 1.00 74.69 83 VAL A CA 1
ATOM 680 C C . VAL A 1 83 ? -10.538 2.060 16.531 1.00 74.69 83 VAL A C 1
ATOM 682 O O . VAL A 1 83 ? -11.216 2.256 17.533 1.00 74.69 83 VAL A O 1
ATOM 685 N N . LEU A 1 84 ? -10.941 1.264 15.535 1.00 74.38 84 LEU A N 1
ATOM 686 C CA . LEU A 1 84 ? -12.192 0.512 15.590 1.00 74.38 84 LEU A CA 1
ATOM 687 C C . LEU A 1 84 ? -12.164 -0.555 16.693 1.00 74.38 84 LEU A C 1
ATOM 689 O O . LEU A 1 84 ? -13.134 -0.678 17.429 1.00 74.38 84 LEU A O 1
ATOM 693 N N . ALA A 1 85 ? -11.066 -1.300 16.825 1.00 76.31 85 ALA A N 1
ATOM 694 C CA . ALA A 1 85 ? -10.909 -2.307 17.870 1.00 76.31 85 ALA A CA 1
ATOM 695 C C . ALA A 1 85 ? -10.956 -1.685 19.275 1.00 76.31 85 ALA A C 1
ATOM 697 O O . ALA A 1 85 ? -11.648 -2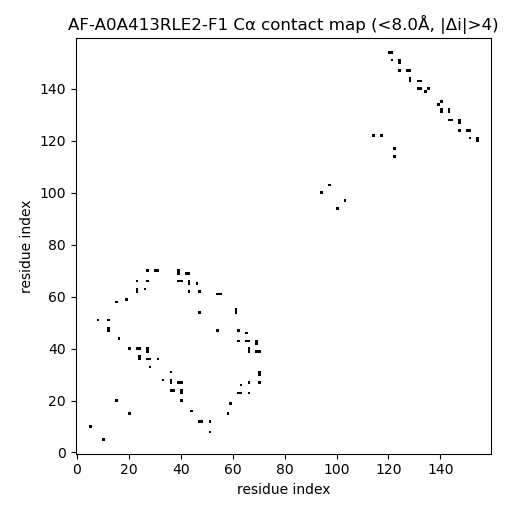.209 20.142 1.00 76.31 85 ALA A O 1
ATOM 698 N N . ASP A 1 86 ? -10.300 -0.540 19.477 1.00 75.44 86 ASP A N 1
ATOM 699 C CA . ASP A 1 86 ? -10.334 0.206 20.737 1.00 75.44 86 ASP A CA 1
ATOM 700 C C . ASP A 1 86 ? -11.752 0.694 21.060 1.00 75.44 86 ASP A C 1
ATOM 702 O O . ASP A 1 86 ? -12.175 0.657 22.213 1.00 75.44 86 ASP A O 1
ATOM 706 N N . GLU A 1 87 ? -12.507 1.136 20.050 1.00 73.25 87 GLU A N 1
ATOM 707 C CA . GLU A 1 87 ? -13.902 1.542 20.228 1.00 73.25 87 GLU A CA 1
ATOM 708 C C . GLU A 1 87 ? -14.803 0.353 20.575 1.00 73.25 87 GLU A C 1
ATOM 710 O O . GLU A 1 87 ? -15.606 0.439 21.501 1.00 73.25 87 GLU A O 1
ATOM 715 N N . VAL A 1 88 ? -14.630 -0.785 19.899 1.00 75.75 88 VAL A N 1
ATOM 716 C CA . VAL A 1 88 ? -15.352 -2.022 20.223 1.00 75.75 88 VAL A CA 1
ATOM 717 C C . VAL A 1 88 ? -15.017 -2.488 21.640 1.00 75.75 88 VAL A C 1
ATOM 719 O O . VAL A 1 88 ? -15.927 -2.830 22.389 1.00 75.75 88 VAL A O 1
ATOM 722 N N . ALA A 1 89 ? -13.746 -2.445 22.045 1.00 74.69 89 ALA A N 1
ATOM 723 C CA . ALA A 1 89 ? -13.327 -2.803 23.397 1.00 74.69 89 ALA A CA 1
ATOM 724 C C . ALA A 1 89 ? -13.927 -1.857 24.452 1.00 74.69 89 ALA A C 1
ATOM 726 O O . ALA A 1 89 ? -14.416 -2.319 25.483 1.00 74.69 89 ALA A O 1
ATOM 727 N N . ARG A 1 90 ? -13.967 -0.541 24.188 1.00 71.25 90 ARG A N 1
ATOM 728 C CA . ARG A 1 90 ? -14.662 0.429 25.054 1.00 71.25 90 ARG A CA 1
ATOM 729 C C . ARG A 1 90 ? -16.144 0.099 25.192 1.00 71.25 90 ARG A C 1
ATOM 731 O O . ARG A 1 90 ? -16.644 0.044 26.312 1.00 71.25 90 ARG A O 1
ATOM 738 N N . LEU A 1 91 ? -16.829 -0.160 24.078 1.00 68.69 91 LEU A N 1
ATOM 739 C CA . LEU A 1 91 ? -18.240 -0.547 24.090 1.00 68.69 91 LEU A CA 1
ATOM 740 C C . LEU A 1 91 ? -18.454 -1.842 24.880 1.00 68.69 91 LEU A C 1
ATOM 742 O O . LEU A 1 91 ? -19.377 -1.904 25.682 1.00 68.69 91 LEU A O 1
ATOM 746 N N . GLN A 1 92 ? -17.570 -2.832 24.733 1.00 66.00 92 GLN A N 1
ATOM 747 C CA . GLN A 1 92 ? -17.630 -4.084 25.489 1.00 66.00 92 GLN A CA 1
ATOM 748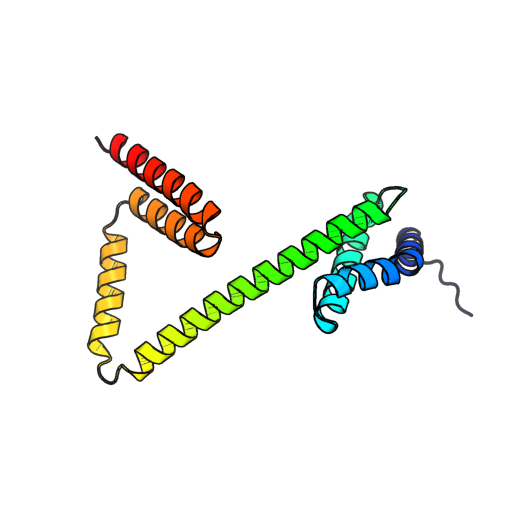 C C . GLN A 1 92 ? -17.480 -3.867 27.001 1.00 66.00 92 GLN A C 1
ATOM 750 O O . GLN A 1 92 ? -18.248 -4.444 27.769 1.00 66.00 92 GLN A O 1
ATOM 755 N N . VAL A 1 93 ? -16.561 -2.999 27.440 1.00 66.25 93 VAL A N 1
ATOM 756 C CA . VAL A 1 93 ? -16.395 -2.640 28.862 1.00 66.25 93 VAL A CA 1
ATOM 757 C C . VAL A 1 93 ? -17.623 -1.903 29.400 1.00 66.25 93 VAL A C 1
ATOM 759 O O . VAL A 1 93 ? -18.078 -2.214 30.502 1.00 66.25 93 VAL A O 1
ATOM 762 N N . VAL A 1 94 ? -18.206 -0.985 28.622 1.00 60.00 94 VAL A N 1
ATOM 763 C CA . VAL A 1 94 ? -19.466 -0.312 28.978 1.00 60.00 94 VAL A CA 1
ATOM 764 C C . VAL A 1 94 ? -20.599 -1.333 29.109 1.00 60.00 94 VAL A C 1
ATOM 766 O O . VAL A 1 94 ? -21.312 -1.317 30.106 1.00 60.00 94 VAL A O 1
ATOM 769 N N . THR A 1 95 ? -20.726 -2.280 28.173 1.00 54.94 95 THR A N 1
ATOM 770 C CA . THR A 1 95 ? -21.753 -3.332 28.247 1.00 54.94 95 THR A CA 1
ATOM 771 C C . THR A 1 95 ? -21.512 -4.353 29.362 1.00 54.94 95 THR A C 1
ATOM 773 O O . THR A 1 95 ? -22.473 -4.848 29.936 1.00 54.94 95 THR A O 1
ATOM 776 N N . ALA A 1 96 ? -20.259 -4.650 29.719 1.00 57.19 96 ALA A N 1
ATOM 777 C CA . ALA A 1 96 ? -19.926 -5.546 30.830 1.00 57.19 96 ALA A CA 1
ATOM 778 C C . ALA A 1 96 ? -20.140 -4.875 32.198 1.00 57.19 96 ALA A C 1
ATOM 780 O O . ALA A 1 96 ? -20.525 -5.534 33.160 1.00 57.19 96 ALA A O 1
ATOM 781 N N . SER A 1 97 ? -19.946 -3.554 32.269 1.00 53.16 97 SER A N 1
ATOM 782 C CA . SER A 1 97 ? -20.276 -2.729 33.441 1.00 53.16 97 SER A CA 1
ATOM 783 C C . SER A 1 97 ? -21.782 -2.456 33.550 1.00 53.16 97 SER A C 1
ATOM 785 O O . SER A 1 97 ? -22.269 -2.056 34.606 1.00 53.16 97 SER A O 1
ATOM 787 N N . ALA A 1 98 ? -22.543 -2.713 32.481 1.00 47.19 98 ALA A N 1
ATOM 788 C CA . ALA A 1 98 ? -23.989 -2.566 32.421 1.00 47.19 98 ALA A CA 1
ATOM 789 C C . ALA A 1 98 ? -24.732 -3.769 33.033 1.00 47.19 98 ALA A C 1
ATOM 791 O O . ALA A 1 98 ? -25.660 -4.308 32.443 1.00 47.19 98 ALA A O 1
ATOM 792 N N . GLN A 1 99 ? -24.461 -4.075 34.304 1.00 48.69 99 GLN A N 1
ATOM 793 C CA . GLN A 1 99 ? -25.497 -4.600 35.216 1.00 48.69 99 GLN A CA 1
ATOM 794 C C . GLN A 1 99 ? -26.577 -3.523 35.534 1.00 48.69 99 GLN A C 1
ATOM 796 O O . GLN A 1 99 ? -27.313 -3.633 36.507 1.00 48.69 99 GLN A O 1
ATOM 801 N N . GLY A 1 100 ? -26.689 -2.480 34.699 1.00 51.41 100 GLY A N 1
ATOM 802 C CA . GLY A 1 100 ? -27.696 -1.416 34.711 1.00 51.41 100 GLY A CA 1
ATOM 803 C C . GLY A 1 100 ? -28.045 -0.983 33.279 1.00 51.41 100 GLY A C 1
ATOM 804 O O . GLY A 1 100 ? -27.858 0.172 32.913 1.00 51.41 100 GLY A O 1
ATOM 805 N N . VAL A 1 101 ? -28.477 -1.940 32.448 1.00 53.31 101 VAL A N 1
ATOM 806 C CA . VAL A 1 101 ? -28.726 -1.817 30.991 1.00 53.31 101 VAL A CA 1
ATOM 807 C C . VAL A 1 101 ? -29.672 -0.667 30.598 1.00 53.31 101 VAL A C 1
ATOM 809 O O . VAL A 1 101 ? -29.567 -0.152 29.486 1.00 53.31 101 VAL A O 1
ATOM 812 N N . ASP A 1 102 ? -30.528 -0.190 31.500 1.00 53.81 102 ASP A N 1
ATOM 813 C CA . ASP A 1 102 ? -31.506 0.857 31.178 1.00 53.81 102 ASP A CA 1
ATOM 814 C C . ASP A 1 102 ? -30.889 2.250 30.963 1.00 53.81 102 ASP A C 1
ATOM 816 O O . ASP A 1 102 ? -31.402 3.028 30.158 1.00 53.81 102 ASP A O 1
ATOM 820 N N . SER A 1 103 ? -29.769 2.586 31.618 1.00 53.00 103 SER A N 1
ATOM 821 C CA . SER A 1 103 ? -29.205 3.944 31.527 1.00 53.00 103 SER A CA 1
ATOM 822 C C . SER A 1 103 ? -28.411 4.181 30.242 1.00 53.00 103 SER A C 1
ATOM 824 O O . SER A 1 103 ? -28.542 5.239 29.634 1.00 53.00 103 SER A O 1
ATOM 826 N N . VAL A 1 104 ? -27.641 3.192 29.775 1.00 53.06 104 VAL A N 1
ATOM 827 C CA . VAL A 1 104 ? -26.792 3.318 28.574 1.00 53.06 104 VAL A CA 1
ATOM 828 C C . VAL A 1 104 ? -27.634 3.349 27.296 1.00 53.06 104 VAL A C 1
ATOM 830 O O . VAL A 1 104 ? -27.326 4.095 26.364 1.00 53.06 104 VAL A O 1
ATOM 833 N N . VAL A 1 105 ? -28.724 2.575 27.246 1.00 55.09 105 VAL A N 1
ATOM 834 C CA . VAL A 1 105 ? -29.677 2.626 26.127 1.00 55.09 105 VAL A CA 1
ATOM 835 C C . VAL A 1 105 ? -30.412 3.969 26.125 1.00 55.09 105 VAL A C 1
ATOM 837 O O . VAL A 1 105 ? -30.483 4.616 25.081 1.00 55.09 105 VAL A O 1
ATOM 840 N N . ALA A 1 106 ? -30.857 4.449 27.292 1.00 56.12 106 ALA A N 1
ATOM 841 C CA . ALA A 1 106 ? -31.498 5.757 27.415 1.00 56.12 106 ALA A CA 1
ATOM 842 C C . ALA A 1 106 ? -30.561 6.920 27.045 1.00 56.12 106 ALA A C 1
ATOM 844 O O . ALA A 1 106 ? -30.996 7.866 26.386 1.00 56.12 106 ALA A O 1
ATOM 845 N N . GLU A 1 107 ? -29.281 6.846 27.417 1.00 52.84 107 GLU A N 1
ATOM 846 C CA . GLU A 1 107 ? -28.271 7.861 27.109 1.00 52.84 107 GLU A CA 1
ATOM 847 C C . GLU A 1 107 ? -27.899 7.859 25.620 1.00 52.84 107 GLU A C 1
ATOM 849 O O . GLU A 1 107 ? -27.830 8.921 24.998 1.00 52.84 107 GLU A O 1
ATOM 854 N N . ARG A 1 108 ? -27.769 6.676 25.000 1.00 54.22 108 ARG A N 1
ATOM 855 C CA . ARG A 1 108 ? -27.607 6.544 23.544 1.00 54.22 108 ARG A CA 1
ATOM 856 C C . ARG A 1 108 ? -28.804 7.128 22.796 1.00 54.22 108 ARG A C 1
ATOM 858 O O . ARG A 1 108 ? -28.612 7.879 21.841 1.00 54.22 108 ARG A O 1
ATOM 865 N N . ASP A 1 109 ? -30.023 6.824 23.225 1.00 56.22 109 ASP A N 1
ATOM 866 C CA . ASP A 1 109 ? -31.236 7.337 22.586 1.00 56.22 109 ASP A CA 1
ATOM 867 C C . ASP A 1 109 ? -31.413 8.842 22.823 1.00 56.22 109 ASP A C 1
ATOM 869 O O . ASP A 1 109 ? -31.879 9.563 21.942 1.00 56.22 109 ASP A O 1
ATOM 873 N N . ALA A 1 110 ? -31.019 9.362 23.989 1.00 61.62 110 ALA A N 1
ATOM 874 C CA . ALA A 1 110 ? -30.970 10.799 24.256 1.00 61.62 110 ALA A CA 1
ATOM 875 C C . ALA A 1 110 ? -29.937 11.507 23.364 1.00 61.62 110 ALA A C 1
ATOM 877 O O . ALA A 1 110 ? -30.254 12.531 22.764 1.00 61.62 110 ALA A O 1
ATOM 878 N N . MET A 1 111 ? -28.745 10.929 23.195 1.00 60.72 111 MET A N 1
ATOM 879 C CA . MET A 1 111 ? -27.702 11.451 22.308 1.00 60.72 111 MET A CA 1
ATOM 880 C C . MET A 1 111 ? -28.151 11.453 20.842 1.00 60.72 111 MET A C 1
ATOM 882 O O . MET A 1 111 ? -27.988 12.450 20.141 1.00 60.72 111 MET A O 1
ATOM 886 N N . LEU A 1 112 ? -28.746 10.356 20.365 1.00 60.81 112 LEU A N 1
ATOM 887 C CA . LEU A 1 112 ? -29.249 10.262 18.992 1.00 60.81 112 LEU A CA 1
ATOM 888 C C . LEU A 1 112 ? -30.403 11.243 18.737 1.00 60.81 112 LEU A C 1
ATOM 890 O O . LEU A 1 112 ? -30.451 11.841 17.662 1.00 60.81 112 LEU A O 1
ATOM 894 N N . ARG A 1 113 ? -31.285 11.468 19.722 1.00 64.56 113 ARG A N 1
ATOM 895 C CA . ARG A 1 113 ? -32.332 12.504 19.656 1.00 64.56 113 ARG A CA 1
ATOM 896 C C . ARG A 1 113 ? -31.744 13.912 19.629 1.00 64.56 113 ARG A C 1
ATOM 898 O O . ARG A 1 113 ? -32.089 14.681 18.740 1.00 64.56 113 ARG A O 1
ATOM 905 N N . ALA A 1 114 ? -30.782 14.212 20.498 1.00 63.34 114 ALA A N 1
ATOM 906 C CA . ALA A 1 114 ? -30.099 15.504 20.507 1.00 63.34 114 ALA A CA 1
ATOM 907 C C . ALA A 1 114 ? -29.371 15.782 19.177 1.00 63.34 114 ALA A C 1
ATOM 909 O O . ALA A 1 114 ? -29.435 16.888 18.646 1.00 63.34 114 ALA A O 1
ATOM 910 N N . LEU A 1 115 ? -28.733 14.770 18.574 1.00 54.88 115 LEU A N 1
ATOM 911 C CA . LEU A 1 115 ? -28.134 14.882 17.238 1.00 54.88 115 LEU A CA 1
ATOM 912 C C . LEU A 1 115 ? -29.182 15.083 16.135 1.00 54.88 115 LEU A C 1
ATOM 914 O O . LEU A 1 115 ? -28.896 15.744 15.134 1.00 54.88 115 LEU A O 1
ATOM 918 N N . ALA A 1 116 ? -30.382 14.520 16.297 1.00 64.19 116 ALA A N 1
ATOM 919 C CA . ALA A 1 116 ? -31.491 14.694 15.366 1.00 64.19 116 ALA A CA 1
ATOM 920 C C . ALA A 1 116 ? -32.128 16.092 15.452 1.00 64.19 116 ALA A C 1
ATOM 922 O O . ALA A 1 116 ? -32.609 16.581 14.430 1.00 64.19 116 ALA A O 1
ATOM 923 N N . GLU A 1 117 ? -32.070 16.737 16.619 1.00 72.81 117 GLU A N 1
ATOM 924 C CA . GLU A 1 117 ? -32.525 18.115 16.856 1.00 72.81 117 GLU A CA 1
ATOM 925 C C . GLU A 1 117 ? -31.561 19.175 16.302 1.00 72.81 117 GLU A C 1
ATOM 927 O O . GLU A 1 117 ? -31.953 20.319 16.072 1.00 72.81 117 GLU A O 1
ATOM 932 N N . LEU A 1 118 ? -30.305 18.806 16.027 1.00 65.19 118 LEU A N 1
ATOM 933 C CA . LEU A 1 118 ? -29.360 19.709 15.378 1.00 65.19 118 LEU A CA 1
ATOM 934 C C . LEU A 1 118 ? -29.763 20.001 13.937 1.00 65.19 118 LEU A C 1
ATOM 936 O O . LEU A 1 118 ? -30.163 19.106 13.181 1.00 65.19 118 LEU A O 1
ATOM 940 N N . SER A 1 119 ? -29.531 21.247 13.523 1.00 64.38 119 SER A N 1
ATOM 941 C CA . SER A 1 119 ? -29.662 21.631 12.124 1.00 64.38 119 SER A CA 1
ATOM 942 C C . SER A 1 119 ? -28.768 20.739 11.243 1.00 64.38 119 SER A C 1
ATOM 944 O O . SER A 1 119 ? -27.697 20.302 11.688 1.00 64.38 119 SER A O 1
ATOM 946 N N . PRO A 1 120 ? -29.153 20.468 9.982 1.00 52.84 120 PRO A N 1
ATOM 947 C CA . PRO A 1 120 ? -28.326 19.680 9.062 1.00 52.84 120 PRO A CA 1
ATOM 948 C C . PRO A 1 120 ? -26.885 20.203 8.973 1.00 52.84 120 PRO A C 1
ATOM 950 O O . PRO A 1 120 ? -25.933 19.429 8.929 1.00 52.84 120 PRO A O 1
ATOM 953 N N . SER A 1 121 ? -26.735 21.525 9.051 1.00 48.44 121 SER A N 1
ATOM 954 C CA . SER A 1 121 ? -25.459 22.228 9.013 1.00 48.44 121 SER A CA 1
ATOM 955 C C . SER A 1 121 ? -24.588 21.997 10.255 1.00 48.44 121 SER A C 1
ATOM 957 O O . SER A 1 121 ? -23.372 21.851 10.132 1.00 48.44 121 SER A O 1
ATOM 959 N N . ASP A 1 122 ? -25.173 21.975 11.454 1.00 51.44 122 ASP A N 1
ATOM 960 C CA . ASP A 1 122 ? -24.426 21.719 12.695 1.00 51.44 122 ASP A CA 1
ATOM 961 C C . ASP A 1 122 ? -24.037 20.242 12.812 1.00 51.44 122 ASP A C 1
ATOM 963 O O . ASP A 1 122 ? -22.942 19.906 13.267 1.00 51.44 122 ASP A O 1
ATOM 967 N N . ARG A 1 123 ? -24.907 19.355 12.324 1.00 60.28 123 ARG A N 1
ATOM 968 C CA . ARG A 1 123 ? -24.659 17.912 12.264 1.00 60.28 123 ARG A CA 1
ATOM 969 C C . ARG A 1 123 ? -23.509 17.577 11.320 1.00 60.28 123 ARG A C 1
ATOM 971 O O . ARG A 1 123 ? -22.621 16.809 11.682 1.00 60.28 123 ARG A O 1
ATOM 978 N N . GLU A 1 124 ? -23.487 18.191 10.140 1.00 54.00 124 GLU A N 1
ATOM 979 C CA . GLU A 1 124 ? -22.390 18.048 9.182 1.00 54.00 124 GLU A CA 1
ATOM 980 C C . GLU A 1 124 ? -21.071 18.591 9.753 1.00 54.00 124 GLU A C 1
ATOM 982 O O . GLU A 1 124 ? -20.038 17.929 9.657 1.00 54.00 124 GLU A O 1
ATOM 987 N N . ALA A 1 125 ? -21.099 19.738 10.440 1.00 57.22 125 ALA A N 1
ATOM 988 C CA . ALA A 1 125 ? -19.915 20.285 11.102 1.00 57.22 125 ALA A CA 1
ATOM 989 C C . ALA A 1 125 ? -19.358 19.343 12.188 1.00 57.22 125 ALA A C 1
ATOM 991 O O . ALA A 1 125 ? -18.144 19.133 12.251 1.00 57.22 125 ALA A O 1
ATOM 992 N N . LEU A 1 126 ? -20.222 18.730 13.005 1.00 56.72 126 LEU A N 1
ATOM 993 C CA . LEU A 1 126 ? -19.810 17.747 14.013 1.00 56.72 126 LEU A CA 1
ATOM 994 C C . LEU A 1 126 ? -19.223 16.478 13.385 1.00 56.72 126 LEU A C 1
ATOM 996 O O . LEU A 1 126 ? -18.185 15.994 13.842 1.00 56.72 126 LEU A O 1
ATOM 1000 N N . LEU A 1 127 ? -19.829 15.971 12.308 1.00 61.78 127 LEU A N 1
ATOM 1001 C CA . LEU A 1 127 ? -19.315 14.810 11.577 1.00 61.78 127 LEU A CA 1
ATOM 1002 C C . LEU A 1 127 ? -17.949 15.097 10.944 1.00 61.78 127 LEU A C 1
ATOM 1004 O O . LEU A 1 127 ? -17.047 14.262 11.022 1.00 61.78 127 LEU A O 1
ATOM 1008 N N . LEU A 1 128 ? -17.755 16.290 10.379 1.00 52.69 128 LEU A N 1
ATOM 1009 C CA . LEU A 1 128 ? -16.475 16.713 9.809 1.00 52.69 128 LEU A CA 1
ATOM 1010 C C . LEU A 1 128 ? -15.377 16.835 10.877 1.00 52.69 128 LEU A C 1
ATOM 1012 O O . LEU A 1 128 ? -14.235 16.443 10.624 1.00 52.69 128 LEU A O 1
ATOM 1016 N N . VAL A 1 129 ? -15.711 17.317 12.079 1.00 54.53 129 VAL A N 1
ATOM 1017 C CA . VAL A 1 129 ? -14.784 17.360 13.224 1.00 54.53 129 VAL A CA 1
ATOM 1018 C C . VAL A 1 129 ? -14.414 15.951 13.681 1.00 54.53 129 VAL A C 1
ATOM 1020 O O . VAL A 1 129 ? -13.225 15.649 13.800 1.00 54.53 129 VAL A O 1
ATOM 1023 N N . ALA A 1 130 ? -15.402 15.077 13.885 1.00 57.06 130 ALA A N 1
ATOM 1024 C CA . ALA A 1 130 ? -15.177 13.694 14.304 1.00 57.06 130 ALA A CA 1
ATOM 1025 C C . ALA A 1 130 ? -14.312 12.929 13.286 1.00 57.06 130 ALA A C 1
ATOM 1027 O O . ALA A 1 130 ? -13.342 12.256 13.645 1.00 57.06 130 ALA A O 1
ATOM 1028 N N . TRP A 1 131 ? -14.592 13.112 11.993 1.00 50.44 131 TRP A N 1
ATOM 1029 C CA . TRP A 1 131 ? -13.840 12.482 10.910 1.00 50.44 131 TRP A CA 1
ATOM 1030 C C . TRP A 1 131 ? -12.384 12.956 10.847 1.00 50.44 131 TRP A C 1
ATOM 1032 O O . TRP A 1 131 ? -11.473 12.183 10.541 1.00 50.44 131 TRP A O 1
ATOM 1042 N N . ALA A 1 132 ? -12.133 14.223 11.165 1.00 49.88 132 ALA A N 1
ATOM 1043 C CA . ALA A 1 132 ? -10.804 14.803 11.092 1.00 49.88 132 ALA A CA 1
ATOM 1044 C C . ALA A 1 132 ? -9.959 14.560 12.361 1.00 49.88 132 ALA A C 1
ATOM 1046 O O . ALA A 1 132 ? -8.747 14.350 12.252 1.00 49.88 132 ALA A O 1
ATOM 1047 N N . GLN A 1 133 ? -10.582 14.444 13.539 1.00 48.88 133 GLN A N 1
ATOM 1048 C CA . GLN A 1 133 ? -9.920 13.959 14.760 1.00 48.88 133 GLN A CA 1
ATOM 1049 C C . GLN A 1 133 ? -9.430 12.508 14.621 1.00 48.88 133 GLN A C 1
ATOM 1051 O O . GLN A 1 133 ? -8.403 12.145 15.195 1.00 48.88 133 GLN A O 1
ATOM 1056 N N . GLY A 1 134 ? -10.087 11.706 13.776 1.00 50.31 134 GLY A N 1
ATOM 1057 C CA . GLY A 1 134 ? -9.645 10.361 13.411 1.00 50.31 134 GLY A CA 1
ATOM 1058 C C . GLY A 1 134 ? -8.420 10.305 12.485 1.00 50.31 134 GLY A C 1
ATOM 1059 O O . GLY A 1 134 ? -7.883 9.217 12.263 1.00 50.31 134 GLY A O 1
ATOM 1060 N N . ARG A 1 135 ? -7.919 11.427 11.938 1.00 47.59 135 ARG A N 1
ATOM 1061 C CA . ARG A 1 135 ? -6.855 11.437 10.904 1.00 47.59 135 ARG A CA 1
ATOM 1062 C C . ARG A 1 135 ? -5.608 12.272 11.211 1.00 47.59 135 ARG A C 1
ATOM 1064 O O . ARG A 1 135 ? -4.688 12.225 10.400 1.00 47.59 135 ARG A O 1
ATOM 1071 N N . ALA A 1 136 ? -5.555 13.010 12.314 1.00 42.28 136 ALA A N 1
ATOM 1072 C CA . ALA A 1 136 ? -4.516 14.018 12.509 1.00 42.28 136 ALA A CA 1
ATOM 1073 C C . ALA A 1 136 ? -3.512 13.691 13.630 1.00 42.28 136 ALA A C 1
ATOM 1075 O O . ALA A 1 136 ? -3.899 13.222 14.700 1.00 42.28 136 ALA A O 1
ATOM 1076 N N . ASP A 1 137 ? -2.237 13.981 13.370 1.00 52.78 137 ASP A N 1
ATOM 1077 C CA . ASP A 1 137 ? -1.203 14.264 14.371 1.00 52.78 137 ASP A CA 1
ATOM 1078 C C . ASP A 1 137 ? -1.404 15.675 14.972 1.00 52.78 137 ASP A C 1
ATOM 1080 O O . ASP A 1 137 ? -2.269 16.429 14.524 1.00 52.78 137 ASP A O 1
ATOM 1084 N N . GLU A 1 138 ? -0.644 16.045 16.009 1.00 49.50 138 GLU A N 1
ATOM 1085 C CA . GLU A 1 138 ? -0.845 17.280 16.799 1.00 49.50 138 GLU A CA 1
ATOM 1086 C C . GLU A 1 138 ? -0.962 18.556 15.933 1.00 49.50 138 GLU A C 1
ATOM 1088 O O . GLU A 1 138 ? -1.800 19.426 16.186 1.00 49.50 138 GLU A O 1
ATOM 1093 N N . ALA A 1 139 ? -0.165 18.649 14.861 1.00 47.50 139 ALA A N 1
ATOM 1094 C CA . ALA A 1 139 ? -0.192 19.762 13.912 1.00 47.50 139 ALA A CA 1
ATOM 1095 C C . ALA A 1 139 ? -1.440 19.734 13.011 1.00 47.50 139 ALA A C 1
ATOM 1097 O O . ALA A 1 139 ? -2.108 20.759 12.847 1.00 47.50 139 ALA A O 1
ATOM 1098 N N . GLY A 1 140 ? -1.818 18.560 12.493 1.00 49.69 140 GLY A N 1
ATOM 1099 C CA . GLY A 1 140 ? -3.059 18.388 11.741 1.00 49.69 140 GLY A CA 1
ATOM 1100 C C . GLY A 1 140 ? -4.312 18.650 12.585 1.00 49.69 140 GLY A C 1
ATOM 1101 O O . GLY A 1 140 ? -5.307 19.142 12.056 1.00 49.69 140 GLY A O 1
ATOM 1102 N N . ARG A 1 141 ? -4.276 18.377 13.901 1.00 51.16 141 ARG A N 1
ATOM 1103 C CA . ARG A 1 141 ? -5.408 18.619 14.816 1.00 51.16 141 ARG A CA 1
ATOM 1104 C C . ARG A 1 141 ? -5.704 20.111 14.928 1.00 51.16 141 ARG A C 1
ATOM 1106 O O . ARG A 1 141 ? -6.874 20.488 14.934 1.00 51.16 141 ARG A O 1
ATOM 1113 N N . ARG A 1 142 ? -4.666 20.958 14.957 1.00 52.03 142 ARG A N 1
ATOM 1114 C CA . ARG A 1 142 ? -4.814 22.423 14.977 1.00 52.03 142 ARG A CA 1
ATOM 1115 C C . ARG A 1 142 ? -5.387 22.967 13.670 1.00 52.03 142 ARG A C 1
ATOM 1117 O O . ARG A 1 142 ? -6.351 23.722 13.726 1.00 52.03 142 ARG A O 1
ATOM 1124 N N . ASP A 1 143 ? -4.865 22.555 12.513 1.00 52.66 143 ASP A N 1
ATOM 1125 C CA . ASP A 1 143 ? -5.376 23.024 11.210 1.00 52.66 143 ASP A CA 1
ATOM 1126 C C . ASP A 1 143 ? -6.846 22.623 10.992 1.00 52.66 143 ASP A C 1
ATOM 1128 O O . ASP A 1 143 ? -7.696 23.433 10.618 1.00 52.66 143 ASP A O 1
ATOM 1132 N N . VAL A 1 144 ? -7.184 21.381 11.339 1.00 54.06 144 VAL A N 1
ATOM 1133 C CA . VAL A 1 144 ? -8.560 20.873 11.310 1.00 54.06 144 VAL A CA 1
ATOM 1134 C C . VAL A 1 144 ? -9.475 21.659 12.246 1.00 54.06 144 VAL A C 1
ATOM 1136 O O . VAL A 1 144 ? -10.588 22.011 11.853 1.00 54.06 144 VAL A O 1
ATOM 1139 N N . HIS A 1 145 ? -9.025 21.948 13.469 1.00 53.34 145 HIS A N 1
ATOM 1140 C CA . HIS A 1 145 ? -9.804 22.717 14.435 1.00 53.34 145 HIS A CA 1
ATOM 1141 C C . HIS A 1 145 ? -10.078 24.137 13.918 1.00 53.34 145 HIS A C 1
ATOM 1143 O O . HIS A 1 145 ? -11.220 24.591 13.949 1.00 53.34 145 HIS A O 1
ATOM 1149 N N . CYS A 1 146 ? -9.078 24.798 13.33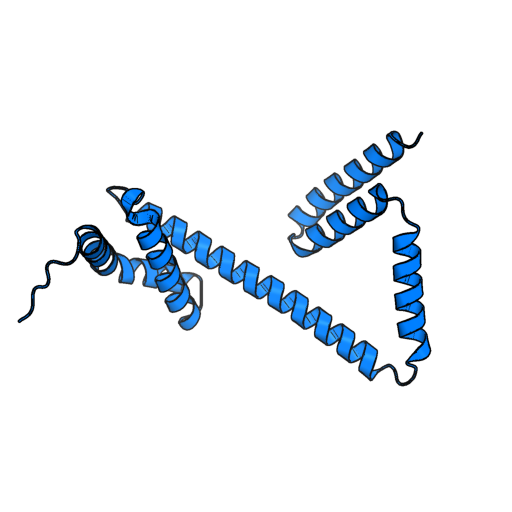1 1.00 57.81 146 CYS A N 1
ATOM 1150 C CA . CYS A 1 146 ? -9.240 26.111 12.706 1.00 57.81 146 CYS A CA 1
ATOM 1151 C C . CYS A 1 146 ? -10.240 26.085 11.539 1.00 57.81 146 CYS A C 1
ATOM 1153 O O . CYS A 1 146 ? -11.076 26.986 11.412 1.00 57.81 146 CYS A O 1
ATOM 1155 N N . ARG A 1 147 ? -10.204 25.043 10.700 1.00 58.31 147 ARG A N 1
ATOM 1156 C CA . ARG A 1 147 ? -11.119 24.887 9.556 1.00 58.31 147 ARG A CA 1
ATOM 1157 C C . ARG A 1 147 ? -12.548 24.570 9.996 1.00 58.31 147 ARG A C 1
ATOM 1159 O O . ARG A 1 147 ? -13.479 25.138 9.431 1.00 58.31 147 ARG A O 1
ATOM 1166 N N . ALA A 1 148 ? -12.723 23.753 11.033 1.00 53.88 148 ALA A N 1
ATOM 1167 C CA . ALA A 1 148 ? -14.025 23.466 11.628 1.00 53.88 148 ALA A CA 1
ATOM 1168 C C . ALA A 1 148 ? -14.640 24.699 12.306 1.00 53.88 148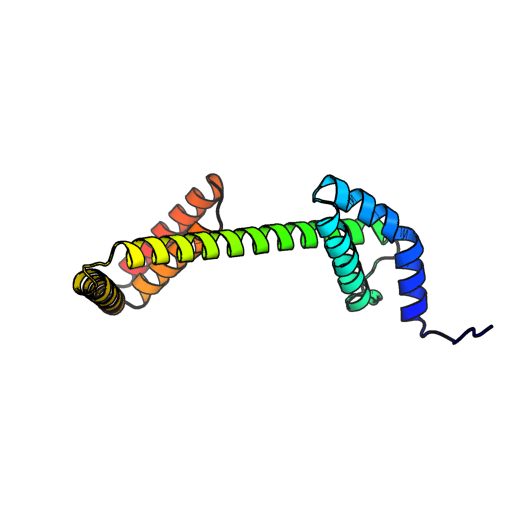 ALA A C 1
ATOM 1170 O O . ALA A 1 148 ? -15.776 25.046 12.005 1.00 53.88 148 ALA A O 1
ATOM 1171 N N . VAL A 1 149 ? -13.875 25.428 13.128 1.00 56.31 149 VAL A N 1
ATOM 1172 C CA . VAL A 1 149 ? -14.328 26.676 13.774 1.00 56.31 149 VAL A CA 1
ATOM 1173 C C . VAL A 1 149 ? -14.713 27.732 12.733 1.00 56.31 149 VAL A C 1
ATOM 1175 O O . VAL A 1 149 ? -15.704 28.447 12.897 1.00 56.31 149 VAL A O 1
ATOM 1178 N N . THR A 1 150 ? -13.965 27.808 11.630 1.00 58.06 150 THR A N 1
ATOM 1179 C CA . THR A 1 150 ? -14.268 28.710 10.509 1.00 58.06 150 THR A CA 1
ATOM 1180 C C . THR A 1 150 ? -15.546 28.295 9.775 1.00 58.06 150 THR A C 1
ATOM 1182 O O . THR A 1 150 ? -16.356 29.160 9.437 1.00 58.06 150 THR A O 1
ATOM 1185 N N . LEU A 1 151 ? -15.765 26.992 9.562 1.00 53.06 151 LEU A N 1
ATOM 1186 C CA . LEU A 1 151 ? -17.011 26.455 9.008 1.00 53.06 151 LEU A CA 1
ATOM 1187 C C . LEU A 1 151 ? -18.200 26.768 9.923 1.00 53.06 151 LEU A C 1
ATOM 1189 O O . LEU A 1 151 ? -19.155 27.383 9.459 1.00 53.06 151 LEU A O 1
ATOM 1193 N N . THR A 1 152 ? -18.115 26.480 11.225 1.00 52.19 152 THR A N 1
ATOM 1194 C CA . THR A 1 152 ? -19.183 26.793 12.191 1.00 52.19 152 THR A CA 1
ATOM 1195 C C . THR A 1 152 ? -19.490 28.295 12.239 1.00 52.19 152 THR A C 1
ATOM 1197 O O . THR A 1 152 ? -20.656 28.683 12.274 1.00 52.19 152 THR A O 1
ATOM 1200 N N . ARG A 1 153 ? -18.471 29.170 12.173 1.00 56.19 153 ARG A N 1
ATOM 1201 C CA . ARG A 1 153 ? -18.673 30.630 12.077 1.00 56.19 153 ARG A CA 1
ATOM 1202 C C . ARG A 1 153 ? -19.396 31.042 10.794 1.00 56.19 153 ARG A C 1
ATOM 1204 O O . ARG A 1 153 ? -20.309 31.859 10.861 1.00 56.19 153 ARG A O 1
ATOM 1211 N N . ARG A 1 154 ? -19.015 30.486 9.640 1.00 54.69 154 ARG A N 1
ATOM 1212 C CA . ARG A 1 154 ? -19.666 30.783 8.350 1.00 54.69 154 ARG A CA 1
ATOM 1213 C C . ARG A 1 154 ? -21.108 30.289 8.296 1.00 54.69 154 ARG A C 1
ATOM 1215 O O . ARG A 1 154 ? -21.946 30.964 7.712 1.00 54.69 154 ARG A O 1
ATOM 1222 N N . LEU A 1 155 ? -21.398 29.144 8.905 1.00 47.75 155 LEU A N 1
ATOM 1223 C CA . LEU A 1 155 ? -22.744 28.576 8.940 1.00 47.75 155 LEU A CA 1
ATOM 1224 C C . LEU A 1 155 ? -23.672 29.390 9.855 1.00 47.75 155 LEU A C 1
ATOM 1226 O O . LEU A 1 155 ? -24.760 29.761 9.429 1.00 47.75 155 LEU A O 1
ATOM 1230 N N . ARG A 1 156 ? -23.193 29.812 11.035 1.00 56.22 156 ARG A N 1
ATOM 1231 C CA . ARG A 1 156 ? -23.933 30.727 11.929 1.00 56.22 156 ARG A CA 1
ATOM 1232 C C . ARG A 1 156 ? -24.162 32.123 11.341 1.00 56.22 156 ARG A C 1
ATOM 1234 O O . ARG A 1 156 ? -25.129 32.783 11.702 1.00 56.22 156 ARG A O 1
ATOM 1241 N N . ALA A 1 157 ? -23.279 32.583 10.455 1.00 48.34 157 ALA A N 1
ATOM 1242 C CA . ALA A 1 157 ? -23.444 33.856 9.751 1.00 48.34 157 ALA A CA 1
ATOM 1243 C C . ALA A 1 157 ? -24.467 33.789 8.600 1.00 48.34 157 ALA A C 1
ATOM 1245 O O . ALA A 1 157 ? -24.921 34.833 8.154 1.00 48.34 157 ALA A O 1
ATOM 1246 N N . ARG A 1 158 ? -24.826 32.588 8.116 1.00 45.97 158 ARG A N 1
ATOM 1247 C CA . ARG A 1 158 ? -25.850 32.374 7.071 1.00 45.97 158 ARG A CA 1
ATOM 1248 C C . ARG A 1 158 ? -27.245 32.092 7.634 1.00 45.97 158 ARG A C 1
ATOM 1250 O O . ARG A 1 158 ? -28.197 32.055 6.866 1.00 45.97 158 ARG A O 1
ATOM 1257 N N . SER A 1 159 ? -27.358 31.861 8.941 1.00 42.75 159 SER A N 1
ATOM 1258 C CA . SER A 1 159 ? -28.615 31.587 9.649 1.00 42.75 159 SER A CA 1
ATOM 1259 C C . SER A 1 159 ? -29.165 32.811 10.404 1.00 42.75 159 SER A C 1
ATOM 1261 O O . SER A 1 159 ? -29.920 32.646 11.360 1.00 42.75 159 SER A O 1
ATOM 1263 N N . ARG A 1 160 ? -28.743 34.021 10.024 1.00 39.59 160 ARG A N 1
ATOM 1264 C CA . ARG A 1 160 ? -29.293 35.320 10.441 1.00 39.59 160 ARG A CA 1
ATOM 1265 C C . ARG A 1 160 ? -29.669 36.098 9.193 1.00 39.59 160 ARG A C 1
ATOM 1267 O O . ARG A 1 160 ? -30.674 36.828 9.270 1.00 39.59 160 ARG A O 1
#

Mean predicted aligned error: 16.53 Å

Secondary structure (DSSP, 8-state):
-------HHHHHHHHHHHHHHHHHHHHHTTTS-HHHHHHHHHHHHHHHHHTGGG--SSHHHHHHHHHHHHHHHHHHHHHHHHHHHHHHHHHHHHHHH-TTHHHHHHHHHHHHHHHHHS-HHHHHHHHHHHHHHTT--HHHHHHHHHHHHHHHHHHHHH--